Protein AF-A0A2D5VU15-F1 (afdb_monomer_lite)

Sequence (48 aa):
FLGPGKTFCAHAPGAVEPLGSVIKYFREEFEAGVAKVATTPRMPARAS

Secondary structure (DSSP, 8-state):
---TTSSSSTTHHHHHHHHHHHHHH-HHHHHHHHHHHHTS--PPP---

pLDDT: mean 74.04, std 9.35, range [57.41, 89.31]

Radius of gyration: 15.05 Å; chains: 1; bounding box: 20×37×30 Å

Foldseek 3Di:
DCDPPNDPDPCVVVVVVVVVVCCVPPVVVVVVVVVVVVPDPPDPDDDD

Structure (mmCIF, N/CA/C/O backbone):
data_AF-A0A2D5VU15-F1
#
_entry.id   AF-A0A2D5VU15-F1
#
loop_
_atom_site.group_PDB
_atom_site.id
_atom_site.type_symbol
_atom_site.label_atom_id
_atom_site.label_alt_id
_atom_site.label_comp_id
_atom_site.label_asym_id
_atom_site.label_entity_id
_atom_site.label_seq_id
_atom_site.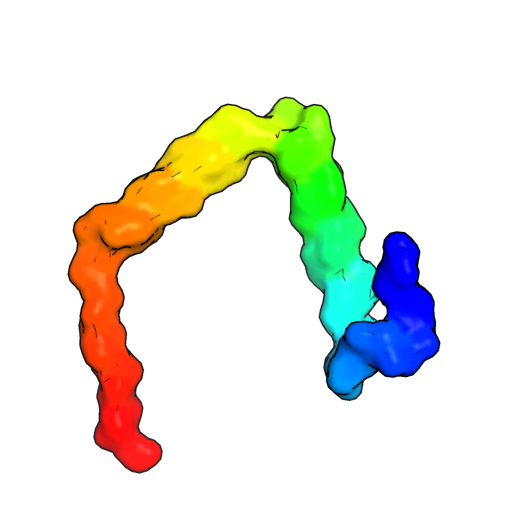pdbx_PDB_ins_code
_atom_site.Cartn_x
_atom_site.Cartn_y
_atom_site.Cartn_z
_atom_site.occupancy
_atom_site.B_iso_or_equiv
_atom_site.auth_seq_id
_atom_site.auth_comp_id
_atom_site.auth_asym_id
_atom_site.auth_atom_id
_atom_site.pdbx_PDB_model_num
ATOM 1 N N . PHE A 1 1 ? 4.705 5.706 -10.339 1.00 57.41 1 PHE A N 1
ATOM 2 C CA . PHE A 1 1 ? 4.279 5.484 -11.734 1.00 57.41 1 PHE A CA 1
ATOM 3 C C . PHE A 1 1 ? 5.229 4.478 -12.380 1.00 57.41 1 PHE A C 1
ATOM 5 O O . PHE A 1 1 ? 6.395 4.808 -12.579 1.00 57.41 1 PHE A O 1
ATOM 12 N N . LEU A 1 2 ? 4.788 3.234 -12.610 1.00 59.00 2 LEU A N 1
ATOM 13 C CA . LEU A 1 2 ? 5.572 2.235 -13.351 1.00 59.00 2 LEU A CA 1
ATOM 14 C C . LEU A 1 2 ? 5.294 2.420 -14.847 1.00 59.00 2 LEU A C 1
ATOM 16 O O . LEU A 1 2 ? 4.386 1.809 -15.395 1.00 59.00 2 LEU A O 1
ATOM 20 N N . GLY A 1 3 ? 6.039 3.326 -15.479 1.00 58.72 3 GLY A N 1
ATOM 21 C CA . GLY A 1 3 ? 5.957 3.550 -16.922 1.00 58.72 3 GLY A CA 1
ATOM 22 C C . GLY A 1 3 ? 6.529 2.382 -17.746 1.00 58.72 3 GLY A C 1
ATOM 23 O O . GLY A 1 3 ? 7.171 1.483 -17.185 1.00 58.72 3 GLY A O 1
ATOM 24 N N . PRO A 1 4 ? 6.330 2.394 -19.077 1.00 61.09 4 PRO A N 1
ATOM 25 C CA . PRO A 1 4 ? 6.884 1.382 -19.979 1.00 61.09 4 PRO A CA 1
ATOM 26 C C . PRO A 1 4 ? 8.403 1.231 -19.775 1.00 61.09 4 PRO A C 1
ATOM 28 O O . PRO A 1 4 ? 9.127 2.222 -19.703 1.00 61.09 4 PRO A O 1
ATOM 31 N N . GLY A 1 5 ? 8.877 -0.012 -19.616 1.00 64.56 5 GLY A N 1
ATOM 32 C CA . GLY A 1 5 ? 10.293 -0.343 -19.377 1.00 64.56 5 GLY A CA 1
ATOM 33 C C . GLY A 1 5 ? 10.726 -0.490 -17.907 1.00 64.56 5 GLY A C 1
ATOM 34 O O . GLY A 1 5 ? 11.851 -0.905 -17.651 1.00 64.56 5 GLY A O 1
ATOM 35 N N . LYS A 1 6 ? 9.857 -0.210 -16.920 1.00 67.88 6 LYS A N 1
ATOM 36 C CA . LYS A 1 6 ? 10.130 -0.466 -15.481 1.00 67.88 6 LYS A CA 1
ATOM 37 C C . LYS A 1 6 ? 9.784 -1.890 -15.024 1.00 67.88 6 LYS A C 1
ATOM 39 O O . LYS A 1 6 ? 9.990 -2.228 -13.862 1.00 67.88 6 LYS A O 1
ATOM 44 N N . THR A 1 7 ? 9.214 -2.701 -15.908 1.00 67.25 7 THR A N 1
ATOM 45 C CA . THR A 1 7 ? 8.778 -4.072 -15.629 1.00 67.25 7 THR A CA 1
ATOM 46 C C . THR A 1 7 ? 9.098 -4.949 -16.832 1.00 67.25 7 THR A C 1
ATOM 48 O O . THR A 1 7 ? 9.019 -4.488 -17.968 1.00 67.25 7 THR A O 1
ATOM 51 N N . PHE A 1 8 ? 9.490 -6.197 -16.582 1.00 66.75 8 PHE A N 1
ATOM 52 C CA . PHE A 1 8 ? 9.857 -7.150 -17.633 1.00 66.75 8 PHE A CA 1
ATOM 53 C C . PHE A 1 8 ? 8.644 -7.580 -18.478 1.00 66.75 8 PHE A C 1
ATOM 55 O O . PHE A 1 8 ? 8.759 -7.779 -19.682 1.00 66.75 8 PHE A O 1
ATOM 62 N N . CYS A 1 9 ? 7.461 -7.659 -17.859 1.00 67.00 9 CYS A N 1
ATOM 63 C CA . CYS A 1 9 ? 6.206 -7.987 -18.534 1.00 67.00 9 CYS A CA 1
ATOM 64 C C . CYS A 1 9 ? 5.366 -6.736 -18.804 1.00 67.00 9 CYS A C 1
ATOM 66 O O . CYS A 1 9 ? 5.036 -6.002 -17.876 1.00 67.00 9 CYS A O 1
ATOM 68 N N . ALA A 1 10 ? 4.891 -6.577 -20.043 1.00 67.31 10 ALA A N 1
ATOM 69 C CA . ALA A 1 10 ? 4.000 -5.483 -20.452 1.00 67.31 10 ALA A CA 1
ATOM 70 C C . ALA A 1 10 ? 2.673 -5.418 -19.664 1.00 67.31 10 ALA A C 1
ATOM 72 O O . ALA A 1 10 ? 2.036 -4.371 -19.622 1.00 67.31 10 ALA A O 1
ATOM 73 N N . HIS A 1 11 ? 2.268 -6.514 -19.013 1.00 63.97 11 HIS A N 1
ATOM 74 C CA . HIS A 1 11 ? 1.049 -6.590 -18.200 1.00 63.97 11 HIS A CA 1
ATOM 75 C C . HIS A 1 11 ? 1.241 -6.151 -16.734 1.00 63.97 11 HIS A C 1
ATOM 77 O O . HIS A 1 11 ? 0.283 -5.795 -16.053 1.00 63.97 11 HIS A O 1
ATOM 83 N N . ALA A 1 12 ? 2.480 -6.130 -16.237 1.00 67.50 12 ALA A N 1
ATOM 84 C CA . ALA A 1 12 ? 2.790 -5.730 -14.866 1.00 67.50 12 ALA A CA 1
ATOM 85 C C . ALA A 1 12 ? 2.358 -4.294 -14.484 1.00 67.50 12 ALA A C 1
ATOM 87 O O . ALA A 1 12 ? 1.903 -4.119 -13.352 1.00 67.50 12 ALA A O 1
ATOM 88 N N . PRO A 1 13 ? 2.419 -3.266 -15.360 1.00 65.00 13 PRO A N 1
ATOM 89 C CA . PRO A 1 13 ? 1.889 -1.944 -15.018 1.00 65.00 13 PRO A CA 1
ATOM 90 C C . PRO A 1 13 ? 0.364 -1.927 -14.812 1.00 65.00 13 PRO A C 1
ATOM 92 O O . PRO A 1 13 ? -0.127 -1.062 -14.094 1.00 65.00 13 PRO A O 1
ATOM 95 N N . GLY A 1 14 ? -0.390 -2.879 -15.372 1.00 63.25 14 GLY A N 1
ATOM 96 C CA . GLY A 1 14 ? -1.837 -2.989 -15.140 1.00 63.25 14 GLY A CA 1
ATOM 97 C C . GLY A 1 14 ? -2.192 -3.549 -13.759 1.00 63.25 14 GLY A C 1
ATOM 98 O O . GLY A 1 14 ? -3.218 -3.195 -13.193 1.00 63.25 14 GLY A O 1
ATOM 99 N N . ALA A 1 15 ? -1.320 -4.373 -13.172 1.00 73.56 15 ALA A N 1
ATOM 100 C CA . ALA A 1 15 ? -1.562 -5.017 -11.878 1.00 73.56 15 ALA A CA 1
ATOM 101 C C . ALA A 1 15 ? -1.278 -4.109 -10.666 1.00 73.56 15 ALA A C 1
ATOM 103 O O . ALA A 1 15 ? -1.719 -4.397 -9.555 1.00 73.56 15 ALA A O 1
ATOM 104 N N . VAL A 1 16 ? -0.544 -3.008 -10.855 1.00 71.75 16 VAL A N 1
ATOM 105 C CA . VAL A 1 16 ? -0.187 -2.086 -9.760 1.00 71.75 16 VAL A CA 1
ATOM 106 C C . VAL A 1 16 ? -1.273 -1.054 -9.458 1.00 71.75 16 VAL A C 1
ATOM 108 O O . VAL A 1 16 ? -1.354 -0.575 -8.330 1.00 71.75 16 VAL A O 1
ATOM 111 N N . GLU A 1 17 ? -2.121 -0.728 -10.433 1.00 73.75 17 GLU A N 1
ATOM 1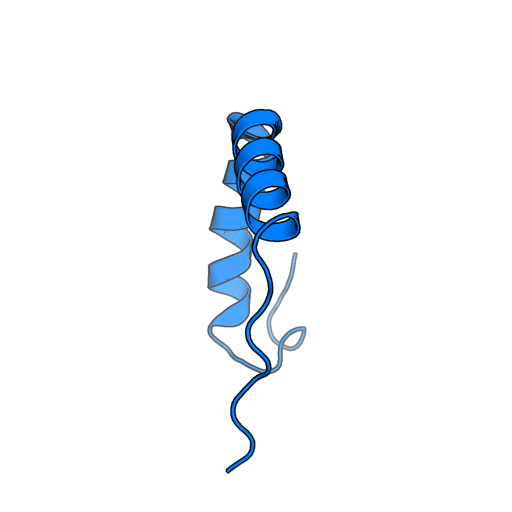12 C CA . GLU A 1 17 ? -3.264 0.175 -10.260 1.00 73.75 17 GLU A CA 1
ATOM 113 C C . GLU A 1 17 ? -4.309 -0.364 -9.254 1.00 73.75 17 GLU A C 1
ATOM 115 O O . GLU A 1 17 ? -4.591 0.337 -8.274 1.00 73.75 17 GLU A O 1
ATOM 120 N N . PRO A 1 18 ? -4.777 -1.628 -9.351 1.00 73.38 18 PRO A N 1
ATOM 121 C CA . PRO A 1 18 ? -5.698 -2.193 -8.360 1.00 73.38 18 PRO A CA 1
ATOM 122 C C . PRO A 1 18 ? -5.059 -2.339 -6.968 1.00 73.38 18 PRO A C 1
ATOM 124 O O . PRO A 1 18 ? -5.726 -2.144 -5.951 1.00 73.38 18 PRO A O 1
ATOM 127 N N . LEU A 1 19 ? -3.749 -2.603 -6.904 1.00 77.31 19 LEU A N 1
ATOM 128 C CA . LEU A 1 19 ? -2.983 -2.669 -5.652 1.00 77.31 19 LEU A CA 1
ATOM 129 C C . LEU A 1 19 ? -2.899 -1.304 -4.950 1.00 77.31 19 LEU A C 1
ATOM 131 O O . LEU A 1 19 ? -3.005 -1.220 -3.729 1.00 77.31 19 LEU A O 1
ATOM 135 N N . GLY A 1 20 ? -2.757 -0.217 -5.708 1.00 78.62 20 GLY A N 1
ATOM 136 C CA . GLY A 1 20 ? -2.772 1.134 -5.147 1.00 78.62 20 GLY A CA 1
ATOM 137 C C . GLY A 1 20 ? -4.120 1.491 -4.515 1.00 78.62 20 GLY A C 1
ATOM 138 O O . GLY A 1 20 ? -4.158 2.071 -3.428 1.00 78.62 20 GLY A O 1
ATOM 139 N N . SER A 1 21 ? -5.223 1.108 -5.165 1.00 83.00 21 SER A N 1
ATOM 140 C CA . SER A 1 21 ? -6.577 1.361 -4.660 1.00 83.00 21 SER A CA 1
ATOM 141 C C . SER A 1 21 ? -6.862 0.600 -3.359 1.00 83.00 21 SER A C 1
ATOM 143 O O . SER A 1 21 ? -7.339 1.196 -2.390 1.00 83.00 21 SER A O 1
ATOM 145 N N . VAL A 1 22 ? -6.489 -0.685 -3.278 1.00 85.88 22 VAL A N 1
ATOM 146 C CA . VAL A 1 22 ? -6.741 -1.496 -2.072 1.00 85.88 22 VAL A CA 1
ATOM 147 C C . VAL A 1 22 ? -5.990 -0.956 -0.852 1.00 85.88 22 VAL A C 1
ATOM 149 O O . VAL A 1 22 ? -6.559 -0.856 0.230 1.00 85.88 22 VAL A O 1
ATOM 152 N N . ILE A 1 23 ? -4.748 -0.498 -1.032 1.00 84.50 23 ILE A N 1
ATOM 153 C CA . ILE A 1 23 ? -3.943 0.096 0.046 1.00 84.50 23 ILE A CA 1
ATOM 154 C C . ILE A 1 23 ? -4.511 1.459 0.475 1.00 84.50 23 ILE A C 1
ATOM 156 O O . ILE A 1 23 ? -4.390 1.840 1.637 1.00 84.50 23 ILE A O 1
ATOM 160 N N . LYS A 1 24 ? -5.129 2.209 -0.446 1.00 85.19 24 LYS A N 1
ATOM 161 C CA . LYS A 1 24 ? -5.694 3.535 -0.161 1.00 85.19 24 LYS A CA 1
ATOM 162 C C . LYS A 1 24 ? -7.020 3.465 0.600 1.00 85.19 24 LYS A C 1
ATOM 164 O O . LYS A 1 24 ? -7.239 4.305 1.468 1.00 85.19 24 LYS A O 1
ATOM 169 N N . TYR A 1 25 ? -7.89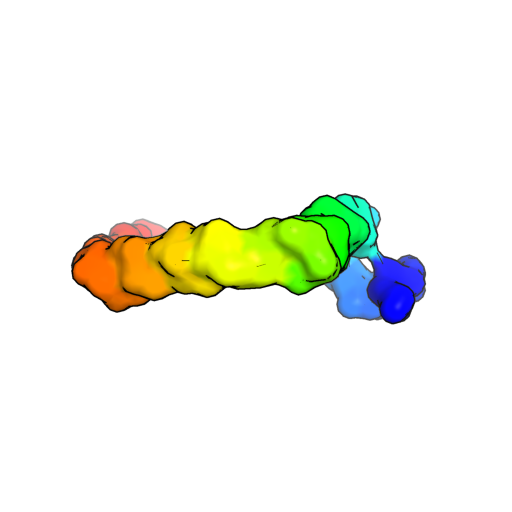4 2.519 0.259 1.00 89.06 25 TYR A N 1
ATOM 170 C CA . TYR A 1 25 ? -9.265 2.467 0.789 1.00 89.06 25 TYR A CA 1
ATOM 171 C C . TYR A 1 25 ? -9.516 1.320 1.773 1.00 89.06 25 TYR A C 1
ATOM 173 O O . TYR A 1 25 ? -10.392 1.437 2.620 1.00 89.06 25 TYR A O 1
ATOM 181 N N . PHE A 1 26 ? -8.748 0.234 1.689 1.00 89.31 26 PHE A N 1
ATOM 182 C CA . PHE A 1 26 ? -9.015 -1.022 2.397 1.00 89.31 26 PHE A CA 1
ATOM 183 C C . PHE A 1 26 ? -7.757 -1.570 3.079 1.00 89.31 26 PHE A C 1
ATOM 185 O O . PHE A 1 26 ? -7.544 -2.781 3.127 1.00 89.31 26 PHE A O 1
ATOM 192 N N . ARG A 1 27 ? -6.890 -0.682 3.585 1.00 87.25 27 ARG A N 1
ATOM 193 C CA . ARG A 1 27 ? -5.564 -1.078 4.073 1.00 87.25 27 ARG A CA 1
ATOM 194 C C . ARG A 1 27 ? -5.624 -2.112 5.200 1.00 87.25 27 ARG A C 1
ATOM 196 O O . ARG A 1 27 ? -4.881 -3.082 5.155 1.00 87.25 27 ARG A O 1
ATOM 203 N N . GLU A 1 28 ? -6.534 -1.932 6.154 1.00 88.81 28 GLU A N 1
ATOM 204 C CA . GLU A 1 28 ? -6.710 -2.854 7.285 1.00 88.81 28 GLU A CA 1
ATOM 205 C C . GLU A 1 28 ? -7.144 -4.255 6.822 1.00 88.81 28 GLU A C 1
ATOM 207 O O . GLU A 1 28 ? -6.600 -5.257 7.281 1.00 88.81 28 GLU A O 1
ATOM 212 N N . GLU A 1 29 ? -8.064 -4.329 5.855 1.00 85.62 29 GLU A N 1
ATOM 213 C CA . GLU A 1 29 ? -8.514 -5.590 5.245 1.00 85.62 29 GLU A CA 1
ATOM 214 C C . GLU A 1 29 ? -7.375 -6.272 4.472 1.00 85.62 29 GLU A C 1
ATOM 216 O O . GLU A 1 29 ? -7.140 -7.476 4.598 1.00 85.62 29 GLU A O 1
ATOM 221 N N . PHE A 1 30 ? -6.595 -5.485 3.726 1.00 87.06 30 PHE A N 1
ATOM 222 C CA . PHE A 1 30 ? -5.414 -5.977 3.025 1.00 87.06 30 PHE A CA 1
ATOM 223 C C . PHE A 1 30 ? -4.375 -6.560 4.000 1.00 87.06 30 PHE A C 1
ATOM 225 O O . PHE A 1 30 ? -3.877 -7.666 3.783 1.00 87.06 30 PHE A O 1
ATOM 232 N N . GLU A 1 31 ? -4.071 -5.857 5.094 1.00 87.19 31 GLU A N 1
ATOM 233 C CA . GLU A 1 31 ? -3.123 -6.315 6.118 1.00 87.19 31 GLU A CA 1
ATOM 234 C C . GLU 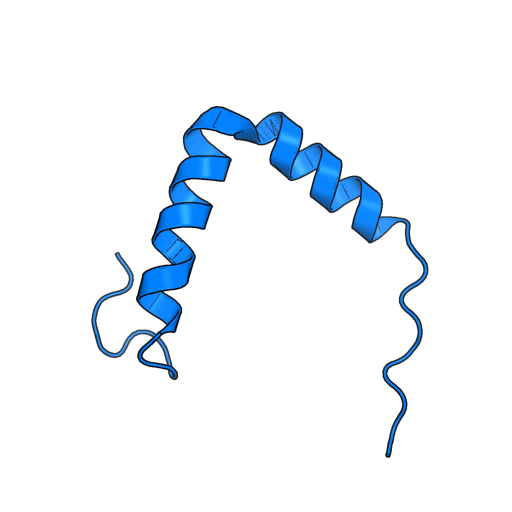A 1 31 ? -3.618 -7.580 6.839 1.00 87.19 31 GLU A C 1
ATOM 236 O O . GLU A 1 31 ? -2.837 -8.519 7.031 1.00 87.19 31 GLU A O 1
ATOM 241 N N . ALA A 1 32 ? -4.913 -7.667 7.159 1.00 87.56 32 ALA A N 1
ATOM 242 C CA . ALA A 1 32 ? -5.520 -8.860 7.752 1.00 87.56 32 ALA A CA 1
ATOM 243 C C . ALA A 1 32 ? -5.420 -10.090 6.829 1.00 87.56 32 ALA A C 1
ATOM 245 O O . ALA A 1 32 ? -5.058 -11.187 7.275 1.00 87.56 32 ALA A O 1
ATOM 246 N N . GLY A 1 33 ? -5.674 -9.913 5.528 1.00 84.94 33 GLY A N 1
ATOM 247 C CA . GLY A 1 33 ? -5.524 -10.968 4.523 1.00 84.94 33 GLY A CA 1
ATOM 248 C C . GLY A 1 33 ? -4.079 -11.461 4.377 1.00 84.94 33 GLY A C 1
ATOM 249 O O . GLY A 1 33 ? -3.838 -12.669 4.300 1.00 84.94 33 GLY A O 1
ATOM 250 N N . VAL A 1 34 ? -3.103 -10.547 4.406 1.00 85.81 34 VAL A N 1
ATOM 251 C CA . VAL A 1 34 ? -1.668 -10.885 4.346 1.00 85.81 34 VAL A CA 1
ATOM 252 C C . VAL A 1 34 ? -1.216 -11.625 5.609 1.00 85.81 34 VAL A C 1
ATOM 254 O O . VAL A 1 34 ? -0.534 -12.649 5.507 1.00 85.81 34 VAL A O 1
ATOM 257 N N . ALA A 1 35 ? -1.626 -11.168 6.796 1.00 82.56 35 ALA A N 1
ATOM 258 C CA . ALA A 1 35 ? -1.292 -11.819 8.065 1.00 82.56 35 ALA A CA 1
ATOM 259 C C . ALA A 1 35 ? -1.804 -13.271 8.126 1.00 82.56 35 ALA A C 1
ATOM 261 O O . ALA A 1 35 ? -1.104 -14.167 8.606 1.00 82.56 35 ALA A O 1
ATOM 262 N N . LYS A 1 36 ? -2.988 -13.534 7.558 1.00 76.25 36 LYS A N 1
ATOM 263 C CA . LYS A 1 36 ? -3.573 -14.881 7.457 1.00 76.25 36 LYS A CA 1
ATOM 264 C C . LYS A 1 36 ? -2.747 -15.834 6.583 1.00 76.25 36 LYS A C 1
ATOM 266 O O . LYS A 1 36 ? -2.660 -17.027 6.875 1.00 76.25 36 LYS A O 1
ATOM 271 N N . VAL A 1 37 ? -2.104 -15.328 5.531 1.00 72.75 37 VAL A N 1
ATOM 272 C CA . VAL A 1 37 ? -1.209 -16.133 4.683 1.00 72.75 37 VAL A CA 1
ATOM 273 C C . VAL A 1 37 ? 0.124 -16.402 5.382 1.00 72.75 37 VAL A C 1
ATOM 275 O O . VAL A 1 37 ? 0.635 -17.515 5.283 1.00 72.75 37 VAL A O 1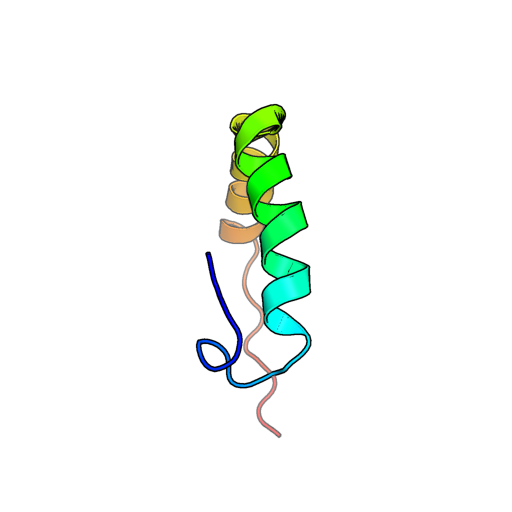
ATOM 278 N N . ALA A 1 38 ? 0.665 -15.437 6.131 1.00 70.50 38 ALA A N 1
ATOM 279 C CA . ALA A 1 38 ? 1.948 -15.587 6.826 1.00 70.50 38 ALA A CA 1
ATOM 280 C C . ALA A 1 38 ? 1.955 -16.725 7.867 1.00 70.50 38 ALA A C 1
ATOM 282 O O . ALA A 1 38 ? 3.006 -17.301 8.141 1.00 70.50 38 ALA A O 1
ATOM 283 N N . THR A 1 39 ? 0.788 -17.080 8.413 1.00 67.88 39 THR A N 1
ATOM 284 C CA . THR A 1 39 ? 0.640 -18.197 9.360 1.00 67.88 39 THR A CA 1
ATOM 285 C C . THR A 1 39 ? 0.338 -19.543 8.687 1.00 67.88 39 THR A C 1
ATOM 287 O O . THR A 1 39 ? 0.378 -20.582 9.343 1.00 67.88 39 THR A O 1
ATOM 290 N N . THR A 1 40 ? 0.078 -19.565 7.375 1.00 68.00 40 THR A N 1
ATOM 291 C CA . THR A 1 40 ? -0.154 -20.819 6.647 1.00 68.00 40 THR A CA 1
ATOM 292 C C . THR A 1 40 ? 1.192 -21.487 6.344 1.00 68.00 40 THR A C 1
ATOM 294 O O . THR A 1 40 ? 2.046 -20.851 5.718 1.00 68.00 40 THR A O 1
ATOM 297 N N . PRO A 1 41 ? 1.412 -22.760 6.732 1.00 72.25 41 PRO A N 1
ATOM 298 C CA . PRO A 1 41 ? 2.634 -23.475 6.388 1.00 72.25 41 PRO A CA 1
ATOM 299 C C . PRO A 1 41 ? 2.804 -23.488 4.869 1.00 72.25 41 PRO A C 1
ATOM 301 O O . PRO A 1 41 ? 2.013 -24.103 4.149 1.00 72.25 41 PRO A O 1
ATOM 304 N N . ARG A 1 42 ? 3.820 -22.783 4.359 1.00 70.69 42 ARG A N 1
ATOM 305 C CA . ARG A 1 42 ? 4.145 -22.836 2.934 1.00 70.69 42 ARG A CA 1
ATOM 306 C C . ARG A 1 42 ? 4.633 -24.244 2.630 1.00 70.69 42 ARG A C 1
ATOM 308 O O . ARG A 1 42 ? 5.726 -24.618 3.049 1.00 70.69 42 ARG A O 1
ATOM 315 N N . MET A 1 43 ? 3.824 -25.024 1.915 1.00 69.25 43 MET A N 1
ATOM 316 C CA . MET A 1 43 ? 4.300 -26.278 1.342 1.00 69.25 43 MET A CA 1
ATOM 317 C C . MET A 1 43 ? 5.520 -25.968 0.464 1.00 69.25 43 MET A C 1
ATOM 319 O O . MET A 1 43 ? 5.474 -25.001 -0.307 1.00 69.25 43 MET A O 1
ATOM 323 N N . PRO A 1 44 ? 6.622 -26.728 0.586 1.00 74.69 44 PRO A N 1
ATOM 324 C CA . PRO A 1 44 ? 7.777 -26.516 -0.269 1.00 74.69 44 PRO A CA 1
ATOM 325 C C . PRO A 1 44 ? 7.342 -26.693 -1.724 1.00 74.69 44 PRO A C 1
ATOM 327 O O . PRO A 1 44 ? 6.641 -27.651 -2.059 1.00 74.69 44 PRO A O 1
ATOM 330 N N . ALA A 1 45 ? 7.736 -25.745 -2.579 1.00 72.50 45 ALA A N 1
ATOM 331 C CA . ALA A 1 45 ? 7.540 -25.858 -4.015 1.00 72.50 45 ALA A CA 1
ATOM 332 C C . ALA A 1 45 ? 8.147 -27.193 -4.460 1.00 72.50 45 ALA A C 1
ATOM 334 O O . ALA A 1 45 ? 9.325 -27.460 -4.219 1.00 72.50 45 ALA A O 1
ATOM 335 N N . ARG A 1 46 ? 7.305 -28.061 -5.022 1.00 66.38 46 ARG A N 1
ATOM 336 C CA . ARG A 1 46 ? 7.687 -29.396 -5.468 1.00 66.38 46 ARG A CA 1
ATOM 337 C C . ARG A 1 46 ? 8.776 -29.230 -6.528 1.00 66.38 46 ARG A C 1
ATOM 339 O O . ARG A 1 46 ? 8.493 -28.730 -7.611 1.00 66.38 46 ARG A O 1
ATOM 346 N N . ALA A 1 47 ? 10.012 -29.585 -6.182 1.00 68.94 47 ALA A N 1
ATOM 347 C CA . ALA A 1 47 ? 11.105 -29.639 -7.139 1.00 68.94 47 ALA A CA 1
ATOM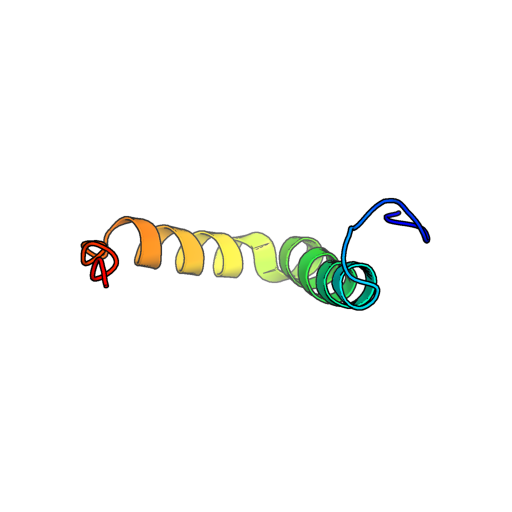 348 C C . ALA A 1 47 ? 10.758 -30.706 -8.187 1.00 68.94 47 ALA A C 1
ATOM 350 O O . ALA A 1 47 ? 10.450 -31.852 -7.845 1.00 68.94 47 ALA A O 1
ATOM 351 N N . SER A 1 48 ? 10.717 -30.310 -9.451 1.00 65.19 48 SER A N 1
ATOM 352 C CA . SER A 1 48 ? 10.624 -31.189 -10.617 1.00 65.19 48 SER A CA 1
ATOM 353 C C . SER A 1 48 ? 11.499 -30.599 -11.704 1.00 65.19 48 SER A C 1
ATOM 355 O O . SER A 1 48 ? 11.468 -29.355 -11.842 1.00 65.19 48 SER A O 1
#